Protein AF-A0A2E9F344-F1 (afdb_monomer_lite)

Radius of gyration: 16.33 Å; chains: 1; bounding box: 43×28×37 Å

Foldseek 3Di:
DVCCVVVVVVVVVCVVVVQVLCCQAPNDPCSVVVCVVVVVVVVVVVVVLVVVQVVCCVVPVDSVVVVVVVVVVVVVVVVVVVPDDGPRD

Secondary structure (DSSP, 8-state):
-HHHHHHHHHHHHHHHHHHHHHHHHH-STTHHHHHHHHHHHHHHHHHHHHHHHHHHHHHHS-SHHHHHHHHHHHHHHHHHHHHPPPS--

pLDDT: mean 88.76, std 7.9, range [54.53, 96.38]

Sequence (89 aa):
LIFAFVHGFFFAGSLLFQNLIFANYFGRDSFGAIRGVVTPFQTFSNAMGPLAASLVFDATGSYDQILIAWILLLPLLAVAVALAKPAYL

Structure (mmCIF, N/CA/C/O backbone):
data_AF-A0A2E9F344-F1
#
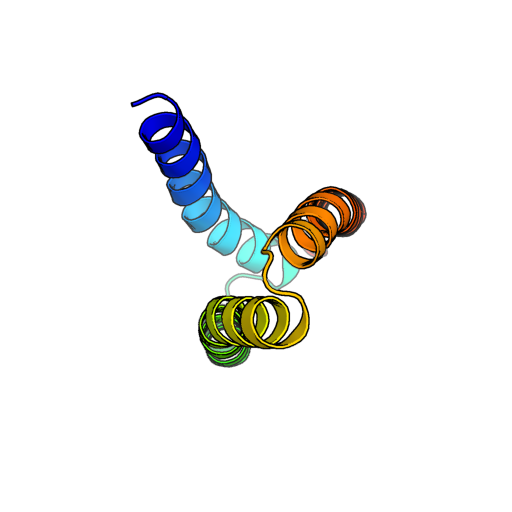_entry.id   AF-A0A2E9F344-F1
#
loop_
_atom_site.group_PDB
_atom_site.id
_atom_site.type_symbol
_atom_site.label_atom_id
_atom_site.label_alt_id
_atom_site.label_comp_id
_atom_site.label_asym_id
_atom_site.label_entity_id
_atom_site.label_seq_id
_atom_site.pdbx_PDB_ins_code
_atom_site.Cartn_x
_atom_site.Cartn_y
_atom_site.Cartn_z
_atom_site.occupancy
_atom_site.B_iso_or_equiv
_atom_site.auth_seq_id
_atom_site.auth_comp_id
_atom_site.auth_asym_id
_atom_site.auth_atom_id
_atom_site.pdbx_PDB_model_num
ATOM 1 N N . LEU A 1 1 ? 0.381 17.660 14.195 1.00 89.88 1 LEU A N 1
ATOM 2 C CA . LEU A 1 1 ? 1.689 18.126 13.670 1.00 89.88 1 LEU A CA 1
ATOM 3 C C . LEU A 1 1 ? 2.670 16.976 13.447 1.00 89.88 1 LEU A C 1
ATOM 5 O O . LEU A 1 1 ? 3.075 16.800 12.309 1.00 89.88 1 LEU A O 1
ATOM 9 N N . ILE A 1 2 ? 2.979 16.152 14.461 1.00 95.19 2 ILE A N 1
ATOM 10 C CA . ILE A 1 2 ? 3.891 14.992 14.315 1.00 95.19 2 ILE A CA 1
ATOM 11 C C . ILE A 1 2 ? 3.440 14.048 13.192 1.00 95.19 2 ILE A C 1
ATOM 13 O O . ILE A 1 2 ? 4.214 13.777 12.281 1.00 95.19 2 ILE A O 1
ATOM 17 N N . PHE A 1 3 ? 2.171 13.624 13.203 1.00 90.00 3 PHE A N 1
ATOM 18 C CA . PHE A 1 3 ? 1.614 12.775 12.144 1.00 90.00 3 PHE A CA 1
ATOM 19 C C . PHE A 1 3 ? 1.799 13.381 10.749 1.00 90.00 3 PHE A C 1
ATOM 21 O O . PHE A 1 3 ? 2.308 12.714 9.861 1.00 90.00 3 PHE A O 1
ATOM 28 N N . ALA A 1 4 ? 1.433 14.652 10.566 1.00 93.88 4 ALA A N 1
ATOM 29 C CA . ALA A 1 4 ? 1.520 15.319 9.268 1.00 93.88 4 ALA A CA 1
ATOM 30 C C . ALA A 1 4 ? 2.964 15.399 8.753 1.00 93.88 4 ALA A C 1
ATOM 32 O O . ALA A 1 4 ? 3.202 15.167 7.573 1.00 93.88 4 ALA A O 1
ATOM 33 N N . PHE A 1 5 ? 3.924 15.680 9.639 1.00 96.12 5 PHE A N 1
ATOM 34 C CA . PHE A 1 5 ? 5.339 15.730 9.280 1.00 96.12 5 PHE A CA 1
ATOM 35 C C . PHE A 1 5 ? 5.872 14.349 8.884 1.00 96.12 5 PHE A C 1
ATOM 37 O O . PHE A 1 5 ? 6.451 14.194 7.813 1.00 96.12 5 PHE A O 1
ATOM 44 N N . VAL A 1 6 ? 5.617 13.336 9.718 1.00 94.44 6 VAL A N 1
ATOM 45 C CA . VAL A 1 6 ? 6.029 11.949 9.467 1.00 94.44 6 VAL A CA 1
ATOM 46 C C . VAL A 1 6 ? 5.399 11.441 8.172 1.00 94.44 6 VAL A C 1
ATOM 48 O O . VAL A 1 6 ? 6.106 11.024 7.259 1.00 94.44 6 VAL A O 1
ATOM 51 N N . HIS A 1 7 ? 4.077 11.545 8.051 1.00 90.94 7 HIS A N 1
ATOM 52 C CA . HIS A 1 7 ? 3.345 11.106 6.871 1.00 90.94 7 HIS A CA 1
ATOM 53 C C . HIS A 1 7 ? 3.812 11.842 5.611 1.00 90.94 7 HIS A C 1
ATOM 55 O O . HIS A 1 7 ? 4.066 11.204 4.596 1.00 90.94 7 HIS A O 1
ATOM 61 N N . GLY A 1 8 ? 3.982 13.167 5.672 1.00 93.12 8 GLY A N 1
ATOM 62 C CA . GLY A 1 8 ? 4.455 13.965 4.541 1.00 93.12 8 GLY A CA 1
ATOM 63 C C . GLY A 1 8 ? 5.848 13.553 4.064 1.00 93.12 8 GLY A C 1
ATOM 64 O O . GLY A 1 8 ? 6.055 13.387 2.863 1.00 93.12 8 GLY A O 1
ATOM 65 N N . PHE A 1 9 ? 6.779 13.321 4.993 1.00 94.69 9 PHE A N 1
ATOM 66 C CA . PHE A 1 9 ? 8.134 12.872 4.677 1.00 94.69 9 PHE A CA 1
ATOM 67 C C . PHE A 1 9 ? 8.139 11.508 3.970 1.00 94.69 9 PHE A C 1
ATOM 69 O O . PHE A 1 9 ? 8.718 11.367 2.891 1.00 94.69 9 PHE A O 1
ATOM 76 N N . PHE A 1 10 ? 7.443 10.515 4.534 1.00 91.56 10 PHE A N 1
ATOM 77 C CA . PHE A 1 10 ? 7.364 9.177 3.940 1.00 91.56 10 PHE A CA 1
ATOM 78 C C . PHE A 1 10 ? 6.590 9.167 2.618 1.00 91.56 10 PHE A C 1
ATOM 80 O O . PHE A 1 10 ? 6.995 8.482 1.678 1.00 91.56 10 PHE A O 1
ATOM 87 N N . PHE A 1 11 ? 5.521 9.957 2.506 1.00 91.75 11 PHE A N 1
ATOM 88 C CA . PHE A 1 11 ? 4.743 10.078 1.276 1.00 91.75 11 PHE A CA 1
ATOM 89 C C . PHE A 1 11 ? 5.590 10.649 0.133 1.00 91.75 11 PHE A C 1
ATOM 91 O O . PHE A 1 11 ? 5.671 10.040 -0.934 1.00 91.75 11 PHE A O 1
ATOM 98 N N . ALA A 1 12 ? 6.296 11.759 0.367 1.00 91.25 12 ALA A N 1
ATOM 99 C CA . ALA A 1 12 ? 7.196 12.343 -0.627 1.00 91.25 12 ALA A CA 1
ATOM 100 C C . ALA A 1 12 ? 8.319 11.372 -1.028 1.00 91.25 12 ALA A C 1
ATOM 102 O O . ALA A 1 12 ? 8.588 11.196 -2.218 1.00 91.25 12 ALA A O 1
ATOM 103 N N . GLY A 1 13 ? 8.923 10.687 -0.050 1.00 90.56 13 GLY A N 1
ATOM 104 C CA . GLY A 1 13 ? 9.926 9.655 -0.307 1.00 90.56 13 GLY A CA 1
ATOM 105 C C . GLY A 1 13 ? 9.387 8.531 -1.193 1.00 90.56 13 GLY A C 1
ATOM 106 O O . GLY A 1 13 ? 10.035 8.148 -2.165 1.00 90.56 13 GLY A O 1
ATOM 107 N N . SER A 1 14 ? 8.173 8.045 -0.921 1.00 89.69 14 SER A N 1
ATOM 108 C CA . SER A 1 14 ? 7.565 6.947 -1.680 1.00 89.69 14 SER A CA 1
ATOM 109 C C . SER A 1 14 ? 7.396 7.262 -3.169 1.00 89.69 14 SER A C 1
ATOM 111 O O . SER A 1 14 ? 7.669 6.394 -3.994 1.00 89.69 14 SER A O 1
ATOM 113 N N . LEU A 1 15 ? 7.047 8.503 -3.532 1.00 87.06 15 LEU A N 1
ATOM 114 C CA . LEU A 1 15 ? 6.927 8.935 -4.930 1.00 87.06 15 LEU A CA 1
ATOM 115 C C . LEU A 1 15 ? 8.272 8.874 -5.670 1.00 87.06 15 LEU A C 1
ATOM 117 O O . LEU A 1 15 ? 8.329 8.450 -6.824 1.00 87.06 15 LEU A O 1
ATOM 121 N N . LEU A 1 16 ? 9.360 9.264 -4.998 1.00 88.38 16 LEU A N 1
ATOM 122 C CA . LEU A 1 16 ? 10.713 9.213 -5.556 1.00 88.38 16 LEU A CA 1
ATOM 123 C C . LEU A 1 16 ? 11.197 7.767 -5.704 1.00 88.38 16 LEU A C 1
ATOM 125 O O . LEU A 1 16 ? 11.658 7.369 -6.777 1.00 88.38 16 LEU A O 1
ATOM 129 N N . PHE A 1 17 ? 11.045 6.965 -4.648 1.00 87.00 17 PHE A N 1
ATOM 130 C CA . PHE A 1 17 ? 11.459 5.564 -4.656 1.00 87.00 17 PHE A CA 1
ATOM 131 C C . PHE A 1 17 ? 10.684 4.740 -5.681 1.00 87.00 17 PHE A C 1
ATOM 133 O O . PHE A 1 17 ? 11.285 3.885 -6.322 1.00 87.00 17 PHE A O 1
ATOM 140 N N . GLN A 1 18 ? 9.393 5.011 -5.902 1.00 84.88 18 GLN A N 1
ATOM 141 C CA . GLN A 1 18 ? 8.599 4.270 -6.884 1.00 84.88 18 GLN A CA 1
ATOM 142 C C . GLN A 1 18 ? 9.206 4.369 -8.293 1.00 84.88 18 GLN A C 1
ATOM 144 O O . GLN A 1 18 ? 9.349 3.360 -8.981 1.00 84.88 18 GLN A O 1
ATOM 149 N N . ASN A 1 19 ? 9.624 5.572 -8.701 1.00 81.94 19 ASN A N 1
ATOM 150 C CA . ASN A 1 19 ? 10.243 5.796 -10.008 1.00 81.94 19 ASN A CA 1
ATOM 151 C C . ASN A 1 19 ? 11.617 5.115 -10.117 1.00 81.94 19 ASN A C 1
ATOM 153 O O . ASN A 1 19 ? 11.914 4.496 -11.138 1.00 81.94 19 ASN A O 1
ATOM 157 N N . LEU A 1 20 ? 12.430 5.183 -9.057 1.00 84.44 20 LEU A N 1
ATOM 158 C CA . LEU A 1 20 ? 13.748 4.539 -9.011 1.00 84.44 20 LEU A CA 1
ATOM 159 C C . LEU A 1 20 ? 13.653 3.009 -9.029 1.00 84.44 20 LEU A C 1
ATOM 161 O O . LEU A 1 20 ? 14.400 2.360 -9.755 1.00 84.44 20 LEU A O 1
ATOM 165 N N . ILE A 1 21 ? 12.724 2.426 -8.266 1.00 85.38 21 ILE A N 1
ATOM 166 C CA . ILE A 1 21 ? 12.514 0.975 -8.212 1.00 85.38 21 ILE A CA 1
ATOM 167 C C . ILE A 1 21 ? 12.120 0.462 -9.594 1.00 85.38 21 ILE A C 1
ATOM 169 O O . ILE A 1 21 ? 12.749 -0.464 -10.094 1.00 85.38 21 ILE A O 1
ATOM 173 N N . PHE A 1 22 ? 11.138 1.078 -10.257 1.00 81.12 22 PHE A N 1
ATOM 174 C CA . PHE A 1 22 ? 10.746 0.626 -11.593 1.00 81.12 22 PHE A CA 1
ATOM 175 C C . PHE A 1 22 ? 11.894 0.728 -12.603 1.00 81.12 22 PHE A C 1
ATOM 177 O O . PHE A 1 22 ? 12.109 -0.217 -13.360 1.00 81.12 22 PHE A O 1
ATOM 184 N N . ALA A 1 23 ? 12.669 1.816 -12.571 1.00 81.19 23 ALA A N 1
ATOM 185 C CA . ALA A 1 23 ? 13.828 1.977 -13.445 1.00 81.19 23 ALA A CA 1
ATOM 186 C C . ALA A 1 23 ? 14.921 0.920 -13.189 1.00 81.19 23 ALA A C 1
ATOM 188 O O . ALA A 1 23 ? 15.467 0.374 -14.145 1.00 81.19 23 ALA A O 1
ATOM 189 N N . ASN A 1 24 ? 15.206 0.593 -11.923 1.00 82.88 24 ASN A N 1
ATOM 190 C CA . ASN A 1 24 ? 16.240 -0.379 -11.544 1.00 82.88 24 ASN A CA 1
ATOM 191 C C . ASN A 1 24 ? 15.821 -1.843 -11.762 1.00 82.88 24 ASN A C 1
ATOM 193 O O . ASN A 1 24 ? 16.671 -2.706 -11.963 1.00 82.88 24 ASN A O 1
ATOM 197 N N . TYR A 1 25 ? 14.524 -2.147 -11.685 1.00 81.44 25 TYR A N 1
ATOM 198 C CA . TYR A 1 25 ? 14.022 -3.519 -11.822 1.00 81.44 25 TYR A CA 1
ATOM 199 C C . TYR A 1 25 ? 13.655 -3.889 -13.253 1.00 81.44 25 TYR A C 1
ATOM 201 O O . TYR A 1 25 ? 13.829 -5.039 -13.643 1.00 81.44 25 TYR A O 1
ATOM 209 N N . PHE A 1 26 ? 13.145 -2.937 -14.030 1.00 81.12 26 PHE A N 1
ATOM 210 C CA . PHE A 1 26 ? 12.588 -3.218 -15.353 1.00 81.12 26 PHE A CA 1
ATOM 211 C C . PHE A 1 26 ? 13.249 -2.415 -16.480 1.00 81.12 26 PHE A C 1
ATOM 213 O O . PHE A 1 26 ? 12.861 -2.551 -17.639 1.00 81.12 26 PHE A O 1
ATOM 220 N N . GLY A 1 27 ? 14.244 -1.585 -16.159 1.00 76.06 27 GLY A N 1
ATOM 221 C CA . GLY A 1 27 ? 14.876 -0.690 -17.119 1.00 76.06 27 GLY A CA 1
ATOM 222 C C . GLY A 1 27 ? 14.016 0.535 -17.454 1.00 76.06 27 GLY A C 1
ATOM 223 O O . GLY A 1 27 ? 12.828 0.629 -17.139 1.00 76.06 27 GLY A O 1
ATOM 224 N N . ARG A 1 28 ? 14.642 1.523 -18.100 1.00 72.44 28 ARG A N 1
ATOM 225 C CA . ARG A 1 28 ? 14.018 2.821 -18.425 1.00 72.44 28 ARG A CA 1
ATOM 226 C C . ARG A 1 28 ? 13.221 2.833 -19.730 1.00 72.44 28 ARG A C 1
ATOM 228 O O . ARG A 1 28 ? 12.358 3.689 -19.896 1.00 72.44 28 ARG A O 1
ATOM 235 N N . ASP A 1 29 ? 13.468 1.879 -20.624 1.00 75.81 29 ASP A N 1
ATOM 236 C CA . ASP A 1 29 ? 12.946 1.920 -21.998 1.00 75.81 29 ASP A CA 1
ATOM 237 C C . ASP A 1 29 ? 11.440 1.627 -22.078 1.00 75.81 29 ASP A C 1
ATOM 239 O O . ASP A 1 29 ? 10.752 2.119 -22.966 1.00 75.81 29 ASP A O 1
ATOM 243 N N . SER A 1 30 ? 10.901 0.870 -21.116 1.00 74.31 30 SER A N 1
ATOM 244 C CA . SER A 1 30 ? 9.473 0.515 -21.041 1.00 74.31 30 SER A CA 1
ATOM 245 C C . SER A 1 30 ? 8.760 1.112 -19.823 1.00 74.31 30 SER A C 1
ATOM 247 O O . SER A 1 30 ? 7.686 0.648 -19.437 1.00 74.31 30 SER A O 1
ATOM 249 N N . PHE A 1 31 ? 9.322 2.164 -19.217 1.00 78.94 31 PHE A N 1
ATOM 250 C CA . PHE A 1 31 ? 8.789 2.762 -17.988 1.00 78.94 31 PHE A CA 1
ATOM 251 C C . PHE A 1 31 ? 7.310 3.173 -18.115 1.00 78.94 31 PHE A C 1
ATOM 253 O O . PHE A 1 31 ? 6.504 2.911 -17.222 1.00 78.94 31 PHE A O 1
ATOM 260 N N . GLY A 1 32 ? 6.930 3.755 -19.259 1.00 82.19 32 GLY A N 1
ATOM 261 C CA . GLY A 1 32 ? 5.546 4.143 -19.545 1.00 82.19 32 GLY A CA 1
ATOM 262 C C . GLY A 1 32 ? 4.581 2.956 -19.627 1.00 82.19 32 GLY A C 1
ATOM 263 O O . GLY A 1 32 ? 3.479 3.034 -19.089 1.00 82.19 32 GLY A O 1
ATOM 264 N N . ALA A 1 33 ? 5.000 1.837 -20.228 1.00 85.19 33 ALA A N 1
ATOM 265 C CA . ALA A 1 33 ? 4.176 0.631 -20.338 1.00 85.19 33 ALA A CA 1
ATOM 266 C C . ALA A 1 33 ? 3.941 -0.017 -18.964 1.00 85.19 33 ALA A C 1
ATOM 268 O O . ALA A 1 33 ? 2.809 -0.356 -18.619 1.00 85.19 33 ALA A O 1
ATOM 269 N N . ILE A 1 34 ? 4.988 -0.106 -18.138 1.00 85.25 34 ILE A N 1
ATOM 270 C CA . ILE A 1 34 ? 4.896 -0.643 -16.772 1.00 85.25 34 ILE A CA 1
ATOM 271 C C . ILE A 1 34 ? 3.979 0.231 -15.921 1.00 85.25 34 ILE A C 1
ATOM 273 O O . ILE A 1 34 ? 3.074 -0.278 -15.261 1.00 85.25 34 ILE A O 1
ATOM 277 N N . ARG A 1 35 ? 4.155 1.558 -15.971 1.00 85.00 35 ARG A N 1
ATOM 278 C CA . ARG A 1 35 ? 3.265 2.487 -15.263 1.00 85.00 35 ARG A CA 1
ATOM 279 C C . ARG A 1 35 ? 1.827 2.368 -15.752 1.00 85.00 35 ARG A C 1
ATOM 281 O O . ARG A 1 35 ? 0.926 2.389 -14.917 1.00 85.00 35 ARG A O 1
ATOM 288 N N . GLY A 1 36 ? 1.608 2.189 -17.053 1.00 88.25 36 GLY A N 1
ATOM 289 C CA . GLY A 1 36 ? 0.282 1.979 -17.634 1.00 88.25 36 GLY A CA 1
ATOM 290 C C . GLY A 1 36 ? -0.440 0.759 -17.060 1.00 88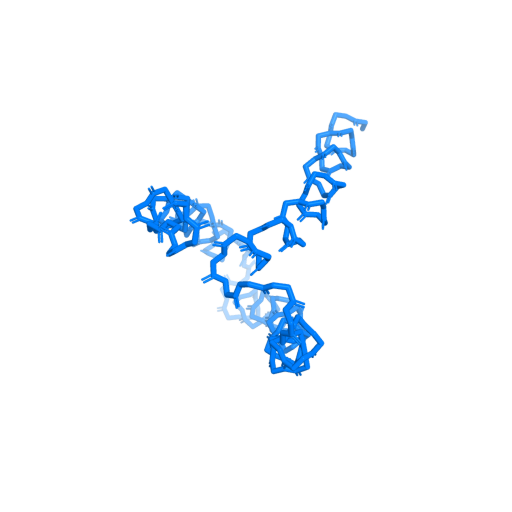.25 36 GLY A C 1
ATOM 291 O O . GLY A 1 36 ? -1.624 0.850 -16.752 1.00 88.25 36 GLY A O 1
ATOM 292 N N . VAL A 1 37 ? 0.2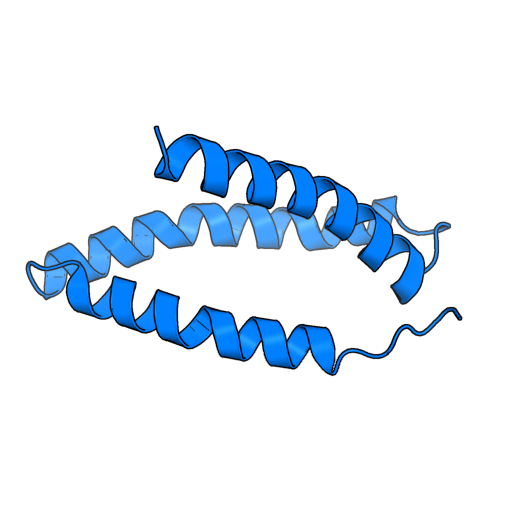74 -0.348 -16.836 1.00 89.75 37 VAL A N 1
ATOM 293 C CA . VAL A 1 37 ? -0.299 -1.558 -16.223 1.00 89.75 37 VAL A CA 1
ATOM 294 C C . VAL A 1 37 ? -0.476 -1.400 -14.714 1.00 89.75 37 VAL A C 1
ATOM 296 O O . VAL A 1 37 ? -1.514 -1.776 -14.187 1.00 89.75 37 VAL A O 1
ATOM 299 N N . VAL A 1 38 ? 0.499 -0.825 -14.005 1.00 89.81 38 VAL A N 1
ATOM 300 C CA . VAL A 1 38 ? 0.473 -0.715 -12.533 1.00 89.81 38 VAL A CA 1
ATOM 301 C C . VAL A 1 38 ? -0.563 0.296 -12.036 1.00 89.81 38 VAL A C 1
ATOM 303 O O . VAL A 1 38 ? -1.199 0.074 -11.004 1.00 89.81 38 VAL A O 1
ATOM 306 N N . THR A 1 39 ? -0.745 1.411 -12.744 1.00 90.50 39 THR A N 1
ATOM 307 C CA . THR A 1 39 ? -1.570 2.533 -12.263 1.00 90.50 39 THR A CA 1
ATOM 308 C C . THR A 1 39 ? -3.032 2.137 -12.001 1.00 90.50 39 THR A C 1
ATOM 310 O O . THR A 1 39 ? -3.532 2.478 -10.931 1.00 90.50 39 THR A O 1
ATOM 313 N N . PRO A 1 40 ? -3.725 1.379 -12.876 1.00 93.44 40 PRO A N 1
ATOM 314 C CA . PRO A 1 40 ? -5.072 0.880 -12.593 1.00 93.44 40 PRO A CA 1
ATOM 315 C C . PRO A 1 40 ? -5.160 0.040 -11.317 1.00 93.44 40 PRO A C 1
ATOM 317 O O . PRO A 1 40 ? -6.058 0.267 -10.509 1.00 93.44 40 PRO A O 1
ATOM 320 N N . PHE A 1 41 ? -4.215 -0.880 -11.091 1.00 92.81 41 PHE A N 1
ATOM 321 C CA . PHE A 1 41 ? -4.186 -1.682 -9.863 1.00 92.81 41 PHE A CA 1
ATOM 322 C C . PHE A 1 41 ? -3.958 -0.810 -8.627 1.00 92.81 41 PHE A C 1
ATOM 324 O O . PHE A 1 41 ? -4.583 -1.032 -7.589 1.00 92.81 41 PHE A O 1
ATOM 331 N N . GLN A 1 42 ? -3.102 0.208 -8.735 1.00 91.31 42 GLN A N 1
ATOM 332 C CA . GLN A 1 42 ? -2.848 1.146 -7.645 1.00 91.31 42 GLN A CA 1
ATOM 333 C C . GLN A 1 42 ? -4.092 1.988 -7.321 1.00 91.31 42 GLN A C 1
ATOM 335 O O . GLN A 1 42 ? -4.466 2.108 -6.155 1.00 91.31 42 GLN A O 1
ATOM 340 N N . THR A 1 43 ? -4.778 2.514 -8.336 1.00 93.69 43 THR A N 1
ATOM 341 C CA . THR A 1 43 ? -6.036 3.259 -8.169 1.00 93.69 43 THR A CA 1
ATOM 342 C C . THR A 1 43 ? -7.139 2.378 -7.590 1.00 93.69 43 THR A C 1
ATOM 344 O O . THR A 1 43 ? -7.831 2.798 -6.665 1.00 93.69 43 THR A O 1
ATOM 347 N N . PHE A 1 44 ? -7.271 1.143 -8.078 1.00 95.62 44 PHE A N 1
ATOM 348 C CA . PHE A 1 44 ? -8.216 0.171 -7.537 1.00 95.62 44 PHE A CA 1
ATOM 349 C C . PHE A 1 44 ? -7.940 -0.101 -6.053 1.00 95.62 44 PHE A C 1
ATOM 351 O O . PHE A 1 44 ? -8.842 0.001 -5.229 1.00 95.62 44 PHE A O 1
ATOM 358 N N . SER A 1 45 ? -6.679 -0.340 -5.689 1.00 91.38 45 SER A N 1
ATOM 359 C CA . SER A 1 45 ? -6.268 -0.568 -4.298 1.00 91.38 45 SER A CA 1
ATOM 360 C C . SER A 1 45 ? -6.572 0.635 -3.397 1.00 91.38 45 SER A C 1
ATOM 362 O O . SER A 1 45 ? -7.084 0.463 -2.292 1.00 91.38 45 SER A O 1
ATOM 364 N N . ASN A 1 46 ? -6.329 1.859 -3.883 1.00 92.06 46 ASN A N 1
ATOM 365 C CA . ASN A 1 46 ? -6.663 3.090 -3.159 1.00 92.06 46 ASN A CA 1
ATOM 366 C C . ASN A 1 46 ? -8.172 3.238 -2.913 1.00 92.06 46 ASN A C 1
ATOM 368 O O . ASN A 1 46 ? -8.564 3.724 -1.857 1.00 92.06 46 ASN A O 1
ATOM 372 N N . ALA A 1 47 ? -9.016 2.805 -3.853 1.00 94.38 47 ALA A N 1
ATOM 373 C CA . ALA A 1 47 ? -10.467 2.802 -3.671 1.00 94.38 47 ALA A CA 1
ATOM 374 C C . ALA A 1 47 ? -10.937 1.687 -2.717 1.00 94.38 47 ALA A C 1
ATOM 376 O O . ALA A 1 47 ? -11.885 1.875 -1.955 1.00 94.38 47 ALA A O 1
ATOM 377 N N . MET A 1 48 ? -10.261 0.536 -2.732 1.00 94.94 48 MET A N 1
ATOM 378 C CA . MET A 1 48 ? -10.590 -0.604 -1.873 1.00 94.94 48 MET A CA 1
ATOM 379 C C . MET A 1 48 ? -10.274 -0.371 -0.398 1.00 94.94 48 MET A C 1
ATOM 381 O O . MET A 1 48 ? -10.997 -0.895 0.441 1.00 94.94 48 MET A O 1
ATOM 385 N N . GLY A 1 49 ? -9.253 0.422 -0.060 1.00 91.38 49 GLY A N 1
ATOM 386 C CA . GLY A 1 49 ? -8.895 0.701 1.337 1.00 91.38 49 GLY A CA 1
ATOM 387 C C . GLY A 1 49 ? -10.064 1.255 2.169 1.00 91.38 49 GLY A C 1
ATOM 388 O O . GLY A 1 49 ? -10.467 0.610 3.139 1.00 91.38 49 GLY A O 1
ATOM 389 N N . PRO A 1 50 ? -10.655 2.404 1.784 1.00 93.56 50 PRO A N 1
ATOM 390 C CA . PRO A 1 50 ? -11.828 2.957 2.458 1.00 93.56 50 PRO A CA 1
ATOM 391 C C . PRO A 1 50 ? -13.028 2.011 2.435 1.00 93.56 50 PRO A C 1
ATOM 393 O O . PRO A 1 50 ? -13.681 1.853 3.458 1.00 93.56 50 PRO A O 1
ATOM 396 N N . LEU A 1 51 ? -13.287 1.339 1.305 1.00 94.88 51 LEU A N 1
ATOM 397 C CA . LEU A 1 51 ? -14.407 0.402 1.194 1.00 94.88 51 LEU A CA 1
ATOM 398 C C . LEU A 1 51 ? -14.277 -0.761 2.187 1.00 94.88 51 LEU A C 1
ATOM 400 O O . LEU A 1 51 ? -15.226 -1.073 2.899 1.00 94.88 51 LEU A O 1
ATOM 404 N N . ALA A 1 52 ? -13.101 -1.383 2.263 1.00 93.88 52 ALA A N 1
ATOM 405 C CA . ALA A 1 52 ? -12.832 -2.458 3.208 1.00 93.88 52 ALA A CA 1
ATOM 406 C C . ALA A 1 52 ? -12.957 -1.969 4.658 1.00 93.88 52 ALA A C 1
ATOM 408 O O . ALA A 1 52 ? -13.534 -2.666 5.488 1.00 93.88 52 ALA A O 1
ATOM 409 N N . ALA A 1 53 ? -12.470 -0.760 4.956 1.00 93.56 53 ALA A N 1
ATOM 410 C CA . ALA A 1 53 ? -12.595 -0.161 6.282 1.00 93.56 53 ALA A CA 1
ATOM 411 C C . ALA A 1 53 ? -14.055 0.074 6.677 1.00 93.56 53 ALA A C 1
ATOM 413 O O . ALA A 1 53 ? -14.437 -0.276 7.792 1.00 93.56 53 ALA A O 1
ATOM 414 N N . SER A 1 54 ? -14.874 0.593 5.759 1.00 94.94 54 SER A N 1
ATOM 415 C CA . SER A 1 54 ? -16.311 0.766 5.973 1.00 94.94 54 SER A CA 1
ATOM 416 C C . SER A 1 54 ? -17.011 -0.569 6.216 1.00 94.94 54 SER A C 1
ATOM 418 O O . SER A 1 54 ? -17.713 -0.702 7.208 1.00 94.94 54 SER A O 1
ATOM 420 N N . LEU A 1 55 ? -16.751 -1.591 5.393 1.00 96.19 55 LEU A N 1
ATOM 421 C CA . LEU A 1 55 ? -17.378 -2.909 5.553 1.00 96.19 55 LEU A CA 1
ATOM 422 C C . LEU A 1 55 ? -17.010 -3.589 6.881 1.00 96.19 55 LEU A C 1
ATOM 424 O O . LEU A 1 55 ? -17.866 -4.200 7.519 1.00 96.19 55 LEU A O 1
ATOM 428 N N . VAL A 1 56 ? -15.748 -3.490 7.313 1.00 96.31 56 VAL A N 1
ATOM 429 C CA . VAL A 1 56 ? -15.318 -4.040 8.610 1.00 96.31 56 VAL A CA 1
ATOM 430 C C . VAL A 1 56 ? -15.984 -3.292 9.759 1.00 96.31 56 VAL A C 1
ATOM 432 O O . VAL A 1 56 ? -16.433 -3.925 10.717 1.00 96.31 56 VAL A O 1
ATOM 435 N N . PHE A 1 57 ? -16.089 -1.967 9.663 1.00 95.94 57 PHE A N 1
ATOM 436 C CA . PHE A 1 57 ? -16.781 -1.169 10.667 1.00 95.94 57 PHE A CA 1
ATOM 437 C C . PHE A 1 57 ? -18.274 -1.510 10.729 1.00 95.94 57 PHE A C 1
ATOM 439 O O . PHE A 1 57 ? -18.790 -1.740 11.818 1.00 95.94 57 PHE A O 1
ATOM 446 N N . ASP A 1 58 ? -18.948 -1.634 9.586 1.00 96.38 58 ASP A N 1
ATOM 447 C CA . ASP A 1 58 ? -20.370 -1.991 9.519 1.00 96.38 58 ASP A CA 1
ATOM 448 C C . ASP A 1 58 ? -20.642 -3.377 10.129 1.00 96.38 58 ASP A C 1
ATOM 450 O O . ASP A 1 58 ? -21.668 -3.587 10.775 1.00 96.38 58 ASP A O 1
ATOM 454 N N . ALA A 1 59 ? -19.712 -4.325 9.966 1.00 95.44 59 ALA A N 1
ATOM 455 C CA . ALA A 1 59 ? -19.851 -5.683 10.488 1.00 95.44 59 ALA A CA 1
ATOM 456 C C . ALA A 1 59 ? -19.479 -5.828 11.976 1.00 95.44 59 ALA A C 1
ATOM 458 O O . ALA A 1 59 ? -20.038 -6.681 12.665 1.00 95.44 59 ALA A O 1
ATOM 459 N N . THR A 1 60 ? -18.513 -5.050 12.474 1.00 94.75 60 THR A N 1
ATOM 460 C CA . THR A 1 60 ? -17.913 -5.252 13.812 1.00 94.75 60 THR A CA 1
ATOM 461 C C . THR A 1 60 ? -18.170 -4.106 14.788 1.00 94.75 60 THR A C 1
ATOM 463 O O . THR A 1 60 ? -17.945 -4.258 15.987 1.00 94.75 60 THR A O 1
ATOM 466 N N . GLY A 1 61 ? -18.613 -2.951 14.290 1.00 95.56 61 GLY A N 1
ATOM 467 C CA . GLY A 1 61 ? -18.744 -1.705 15.042 1.00 95.56 61 GLY A CA 1
ATOM 468 C C . GLY A 1 61 ? -17.412 -1.050 15.432 1.00 95.56 61 GLY A C 1
ATOM 469 O O . GLY A 1 61 ? -17.428 -0.072 16.177 1.00 95.56 61 GLY A O 1
ATOM 470 N N . SER A 1 62 ? -16.263 -1.568 14.977 1.00 93.69 62 SER A N 1
ATOM 471 C CA . SER A 1 62 ? -14.929 -1.046 15.309 1.00 93.69 62 SER A CA 1
ATOM 472 C C . SER A 1 62 ? -13.970 -1.095 14.112 1.00 93.69 62 SER A C 1
ATOM 474 O O . SER A 1 62 ? -14.109 -1.905 13.201 1.00 93.69 62 SER A O 1
ATOM 476 N N . TYR A 1 63 ? -12.953 -0.229 14.123 1.00 93.19 63 TYR A N 1
ATOM 477 C CA . TYR A 1 63 ? -11.851 -0.249 13.154 1.00 93.19 63 TYR A CA 1
ATOM 478 C C . TYR A 1 63 ? -10.663 -1.109 13.608 1.00 93.19 63 TYR A C 1
ATOM 480 O O . TYR A 1 63 ? -9.727 -1.310 12.833 1.00 93.19 63 TYR A O 1
ATOM 488 N N . ASP A 1 64 ? -10.674 -1.632 14.837 1.00 94.56 64 ASP A N 1
ATOM 489 C CA . ASP A 1 64 ? -9.503 -2.291 15.428 1.00 94.56 64 ASP A CA 1
ATOM 490 C C . ASP A 1 64 ? -9.000 -3.453 14.569 1.00 94.56 64 ASP A C 1
ATOM 492 O O . ASP A 1 64 ? -7.805 -3.563 14.304 1.00 94.56 64 ASP A O 1
ATOM 496 N N . GLN A 1 65 ? -9.911 -4.290 14.066 1.00 93.56 65 GLN A N 1
ATOM 497 C CA . GLN A 1 65 ? -9.542 -5.465 13.275 1.00 93.56 65 GLN A CA 1
ATOM 498 C C . GLN A 1 65 ? -8.829 -5.089 11.971 1.00 93.56 65 GLN A C 1
ATOM 500 O O . GLN A 1 65 ? -7.795 -5.678 11.647 1.00 93.56 65 GLN A O 1
ATOM 505 N N . ILE A 1 66 ? -9.336 -4.090 11.238 1.00 94.50 66 ILE A N 1
ATOM 506 C CA . ILE A 1 66 ? -8.712 -3.674 9.976 1.00 94.50 66 ILE A CA 1
ATOM 507 C C . ILE A 1 66 ? -7.405 -2.911 10.208 1.00 94.50 66 ILE A C 1
ATOM 509 O O . ILE A 1 66 ? -6.451 -3.087 9.452 1.00 94.50 66 ILE A O 1
ATOM 513 N N . LEU A 1 67 ? -7.318 -2.117 11.279 1.00 93.62 67 LEU A N 1
ATOM 514 C CA . LEU A 1 67 ? -6.090 -1.406 11.637 1.00 93.62 67 LEU A CA 1
ATOM 515 C C . LEU A 1 67 ? -4.988 -2.370 12.090 1.00 93.62 67 LEU A C 1
ATOM 517 O O . LEU A 1 67 ? -3.842 -2.217 11.671 1.00 93.62 67 LEU A O 1
ATOM 521 N N . ILE A 1 68 ? -5.321 -3.394 12.881 1.00 95.12 68 ILE A N 1
ATOM 522 C CA . ILE A 1 68 ? -4.374 -4.451 13.264 1.00 95.12 68 ILE A CA 1
ATOM 523 C C . ILE A 1 68 ? -3.892 -5.200 12.019 1.00 95.12 68 ILE A C 1
ATOM 525 O O . ILE A 1 68 ? -2.687 -5.382 11.848 1.00 95.12 68 ILE A O 1
ATOM 529 N N . ALA A 1 69 ? -4.803 -5.582 11.119 1.00 93.69 69 ALA A N 1
ATOM 530 C CA . ALA A 1 69 ? -4.433 -6.231 9.863 1.00 93.69 69 ALA A CA 1
ATOM 531 C C . ALA A 1 69 ? -3.480 -5.356 9.032 1.00 93.69 69 ALA A C 1
ATOM 533 O O . ALA A 1 69 ? -2.458 -5.844 8.552 1.00 93.69 69 ALA A O 1
ATOM 534 N N . TRP A 1 70 ? -3.757 -4.053 8.921 1.00 91.06 70 TRP A N 1
ATOM 535 C CA . TRP A 1 70 ? -2.877 -3.100 8.244 1.00 91.06 70 TRP A CA 1
ATOM 536 C C . TRP A 1 70 ? -1.478 -3.048 8.873 1.00 91.06 70 TRP A C 1
ATOM 538 O O . TRP A 1 70 ? -0.479 -3.168 8.164 1.00 91.06 70 TRP A O 1
ATOM 548 N N . ILE A 1 71 ? -1.392 -2.944 10.203 1.00 94.12 71 ILE A N 1
ATOM 549 C CA . ILE A 1 71 ? -0.116 -2.913 10.935 1.00 94.12 71 ILE A CA 1
ATOM 550 C C . ILE A 1 71 ? 0.694 -4.195 10.704 1.00 94.12 71 ILE A C 1
ATOM 552 O O . ILE A 1 71 ? 1.911 -4.116 10.554 1.00 94.12 71 ILE A O 1
ATOM 556 N N . LEU A 1 72 ? 0.042 -5.360 10.642 1.00 95.44 72 LEU A N 1
ATOM 557 C CA . LEU A 1 72 ? 0.704 -6.646 10.398 1.00 95.44 72 LEU A CA 1
ATOM 558 C C 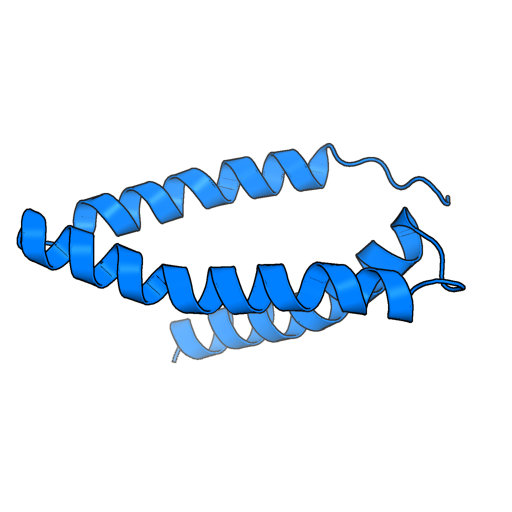. LEU A 1 72 ? 1.141 -6.833 8.939 1.00 95.44 72 LEU A C 1
ATOM 560 O O . LEU A 1 72 ? 2.155 -7.480 8.680 1.00 95.44 72 LEU A O 1
ATOM 564 N N . LEU A 1 73 ? 0.413 -6.254 7.983 1.00 93.25 73 LEU A N 1
ATOM 565 C CA . LEU A 1 73 ? 0.759 -6.322 6.562 1.00 93.25 73 LEU A CA 1
ATOM 566 C C . LEU A 1 73 ? 1.997 -5.484 6.217 1.00 93.25 73 LEU A C 1
ATOM 568 O O . LEU A 1 73 ? 2.794 -5.895 5.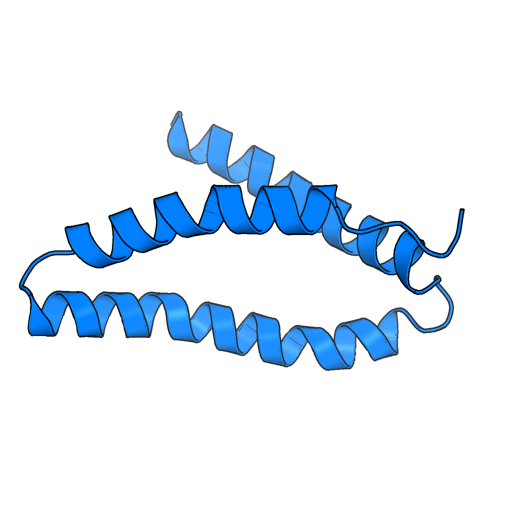375 1.00 93.25 73 LEU A O 1
ATOM 572 N N . LEU A 1 74 ? 2.205 -4.342 6.875 1.00 90.62 74 LEU A N 1
ATOM 573 C CA . LEU A 1 74 ? 3.355 -3.465 6.622 1.00 90.62 74 LEU A CA 1
ATOM 574 C C . LEU A 1 74 ? 4.733 -4.158 6.739 1.00 90.62 74 LEU A C 1
ATOM 576 O O . LEU A 1 74 ? 5.514 -4.046 5.790 1.00 90.62 74 LEU A O 1
ATOM 580 N N . PRO A 1 75 ? 5.076 -4.886 7.823 1.00 94.62 75 PRO A N 1
ATOM 581 C CA . PRO A 1 75 ? 6.363 -5.573 7.921 1.00 94.62 75 PRO A CA 1
ATOM 582 C C . PRO A 1 75 ? 6.496 -6.711 6.905 1.00 94.62 75 PRO A C 1
ATOM 584 O O . PRO A 1 75 ? 7.583 -6.914 6.371 1.00 94.62 75 PRO A O 1
ATOM 587 N N . LEU A 1 76 ? 5.406 -7.416 6.578 1.00 95.00 76 LEU A N 1
ATOM 588 C CA . LEU A 1 76 ? 5.409 -8.446 5.533 1.00 95.00 76 LEU A CA 1
ATOM 589 C C . LEU A 1 76 ? 5.784 -7.852 4.170 1.00 95.00 76 LEU A C 1
ATOM 591 O O . LEU A 1 76 ? 6.648 -8.388 3.477 1.00 95.00 76 LEU A O 1
ATOM 595 N N . LEU A 1 77 ? 5.185 -6.714 3.813 1.00 90.81 77 LEU A N 1
ATOM 596 C CA . LEU A 1 77 ? 5.514 -5.993 2.583 1.00 90.81 77 LEU A CA 1
ATOM 597 C C . LEU A 1 77 ? 6.952 -5.463 2.603 1.00 90.81 77 LEU A C 1
ATOM 599 O O . LEU A 1 77 ? 7.652 -5.568 1.598 1.00 90.81 77 LEU A O 1
ATOM 603 N N . ALA A 1 78 ? 7.421 -4.945 3.740 1.00 89.56 78 ALA A N 1
ATOM 604 C CA . ALA A 1 78 ? 8.799 -4.482 3.885 1.00 89.56 78 ALA A CA 1
ATOM 605 C C . ALA A 1 78 ? 9.814 -5.618 3.669 1.00 89.56 78 ALA A C 1
ATOM 607 O O . ALA A 1 78 ? 10.794 -5.434 2.948 1.00 89.56 78 ALA A O 1
ATOM 608 N N . VAL A 1 79 ? 9.557 -6.807 4.226 1.00 93.94 79 VAL A N 1
ATOM 609 C CA . VAL A 1 79 ? 10.386 -8.001 4.003 1.00 93.94 79 VAL A CA 1
ATOM 610 C C . VAL A 1 79 ? 10.338 -8.432 2.538 1.00 93.94 79 VAL A C 1
ATOM 612 O O . VAL A 1 79 ? 11.384 -8.698 1.952 1.00 93.94 79 VAL A O 1
ATOM 615 N N . ALA A 1 80 ? 9.156 -8.453 1.918 1.00 90.38 80 ALA A N 1
ATOM 616 C CA . ALA A 1 80 ? 9.019 -8.807 0.507 1.00 90.38 80 ALA A CA 1
ATOM 617 C C . ALA A 1 80 ? 9.828 -7.869 -0.408 1.00 90.38 80 ALA A C 1
ATOM 619 O O . ALA 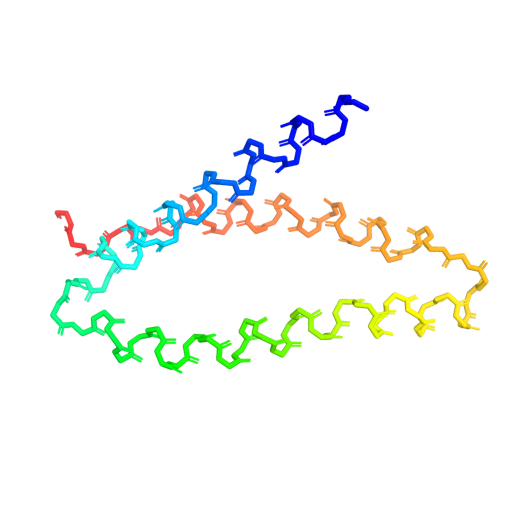A 1 80 ? 10.516 -8.337 -1.313 1.00 90.38 80 ALA A O 1
ATOM 620 N N . VAL A 1 81 ? 9.802 -6.559 -0.140 1.00 86.81 81 VAL A N 1
ATOM 621 C CA . VAL A 1 81 ? 10.598 -5.567 -0.881 1.00 86.81 81 VAL A CA 1
ATOM 622 C C . VAL A 1 81 ? 12.094 -5.721 -0.600 1.00 86.81 81 VAL A C 1
ATOM 624 O O . VAL A 1 81 ? 12.889 -5.620 -1.528 1.00 86.81 81 VAL A O 1
ATOM 627 N N . ALA A 1 82 ? 12.497 -6.004 0.641 1.00 87.56 82 ALA A N 1
ATOM 628 C CA . ALA A 1 82 ? 13.905 -6.216 0.990 1.00 87.56 82 ALA A CA 1
ATOM 629 C C . ALA A 1 82 ? 14.503 -7.477 0.340 1.00 87.56 82 ALA A C 1
ATOM 631 O O . ALA A 1 82 ? 15.696 -7.516 0.047 1.00 87.56 82 ALA A O 1
ATOM 632 N N . LEU A 1 83 ? 13.681 -8.506 0.113 1.00 89.88 83 LEU A N 1
ATOM 633 C CA . LEU A 1 83 ? 14.076 -9.737 -0.575 1.00 89.88 83 LEU A CA 1
ATOM 634 C C . LEU A 1 83 ? 14.034 -9.619 -2.101 1.00 89.88 83 LEU A C 1
ATOM 636 O O . LEU A 1 83 ? 14.613 -10.463 -2.792 1.00 89.88 83 LEU A O 1
ATOM 640 N N . ALA A 1 84 ? 13.356 -8.603 -2.636 1.00 86.12 84 ALA A N 1
ATOM 641 C CA . ALA A 1 84 ? 13.351 -8.348 -4.063 1.00 86.12 84 ALA A CA 1
ATOM 642 C C . ALA A 1 84 ? 14.785 -8.015 -4.511 1.00 86.12 84 ALA A C 1
ATOM 644 O O . ALA A 1 84 ? 15.471 -7.179 -3.921 1.00 86.12 84 ALA A O 1
ATOM 645 N N . LYS A 1 85 ? 15.267 -8.724 -5.537 1.00 77.94 85 LYS A N 1
ATOM 646 C CA . LYS A 1 85 ? 16.603 -8.512 -6.099 1.00 77.94 85 LYS A CA 1
ATOM 647 C C . LYS A 1 85 ? 16.492 -7.621 -7.335 1.00 77.94 85 LYS A C 1
ATOM 649 O O . LYS A 1 85 ? 15.719 -7.967 -8.230 1.00 77.94 85 LYS A O 1
ATOM 654 N N . PRO A 1 86 ? 17.255 -6.520 -7.420 1.00 72.06 86 PRO A N 1
ATOM 655 C CA . PRO A 1 86 ? 17.291 -5.704 -8.626 1.00 72.06 86 PRO A CA 1
ATOM 656 C C . PRO A 1 86 ? 17.863 -6.527 -9.789 1.00 72.06 86 PRO A C 1
ATOM 658 O O . PRO A 1 86 ? 18.882 -7.196 -9.631 1.00 72.06 86 PRO A O 1
ATOM 661 N N . ALA A 1 87 ? 17.192 -6.499 -10.942 1.00 66.75 87 ALA A N 1
ATOM 662 C CA . ALA A 1 87 ? 17.585 -7.276 -12.120 1.00 66.75 87 ALA A CA 1
ATOM 663 C C . ALA A 1 87 ? 18.607 -6.556 -13.023 1.00 66.75 87 ALA A C 1
ATOM 665 O O . ALA A 1 87 ? 19.221 -7.204 -13.865 1.00 66.75 87 ALA A O 1
ATOM 666 N N . TYR A 1 88 ? 18.777 -5.236 -12.867 1.00 61.22 88 TYR A N 1
ATOM 667 C CA . TYR A 1 88 ? 19.565 -4.380 -13.766 1.00 61.22 88 TYR A CA 1
ATOM 668 C C . TYR A 1 88 ? 20.726 -3.654 -13.045 1.00 61.22 88 TYR A C 1
ATOM 670 O O . TYR A 1 88 ? 20.940 -2.460 -13.258 1.00 61.22 88 TYR A O 1
ATOM 678 N N . LEU A 1 89 ? 21.450 -4.354 -12.159 1.00 54.53 89 LEU A N 1
ATOM 679 C CA . LEU A 1 89 ? 22.747 -3.911 -11.613 1.00 54.53 89 LEU A CA 1
ATOM 680 C C . LEU A 1 89 ? 23.888 -4.756 -12.177 1.00 54.53 89 LEU A C 1
ATOM 682 O O . LEU A 1 89 ? 23.719 -5.995 -12.219 1.00 54.53 89 LEU A O 1
#